Protein AF-A0A6B2S8Z0-F1 (afdb_monomer_lite)

Foldseek 3Di:
DDDDDPPDDPVRVLVVVLVVLVVQLVVLVVVVVVVDLVSLVSNLVSLVVNLVSLVVCCVVDPVVVSVVSNVVSVVSSVVSVVVVVVVVVVVVVVVVVVVVVVVVVPDDDD

Radius of gyration: 21.86 Å; chains: 1; bounding box: 60×33×58 Å

Sequence (110 aa):
MRRPDPTATAGELLARYLHDQAAEFLRSLRTYSEGDEEAARALRRSARRISGTLHTFRGHLDAAWADQLRAELAWLSGTLAREHAYAARLARLLEALGRLSAGTASLPGP

pLDDT: mean 91.06, std 11.24, range [49.31, 98.44]

Structure (mmCIF, N/CA/C/O backbone):
data_AF-A0A6B2S8Z0-F1
#
_entry.id   AF-A0A6B2S8Z0-F1
#
loop_
_atom_site.group_PDB
_atom_site.id
_atom_site.type_symbol
_atom_site.label_atom_id
_atom_site.label_alt_id
_atom_site.label_comp_id
_atom_site.label_asym_id
_atom_site.label_entity_id
_atom_site.label_seq_id
_atom_site.pdbx_PDB_ins_code
_atom_site.Cartn_x
_atom_site.Cartn_y
_atom_site.Cartn_z
_atom_site.occupancy
_atom_site.B_iso_or_equiv
_atom_site.auth_seq_id
_atom_site.auth_comp_id
_atom_site.auth_asym_id
_atom_site.auth_atom_id
_atom_site.pdbx_PDB_model_num
ATOM 1 N N . MET A 1 1 ? 3.989 21.591 -8.316 1.00 49.31 1 MET A N 1
ATOM 2 C CA . MET A 1 1 ? 4.185 20.560 -9.360 1.00 49.31 1 MET A CA 1
ATOM 3 C C . MET A 1 1 ? 5.447 20.939 -10.134 1.00 49.31 1 MET A C 1
ATOM 5 O O . MET A 1 1 ? 5.444 21.980 -10.777 1.00 49.31 1 MET A O 1
ATOM 9 N N . ARG A 1 2 ? 6.567 20.217 -9.964 1.00 69.25 2 ARG A N 1
ATOM 10 C CA . ARG A 1 2 ? 7.845 20.549 -10.628 1.00 69.25 2 ARG A CA 1
ATOM 11 C C . ARG A 1 2 ? 7.709 20.255 -12.122 1.00 69.25 2 ARG A C 1
ATOM 13 O O . ARG A 1 2 ? 7.350 19.137 -12.482 1.00 69.25 2 ARG A O 1
ATOM 20 N N . ARG A 1 3 ? 7.949 21.252 -12.977 1.00 73.12 3 ARG A N 1
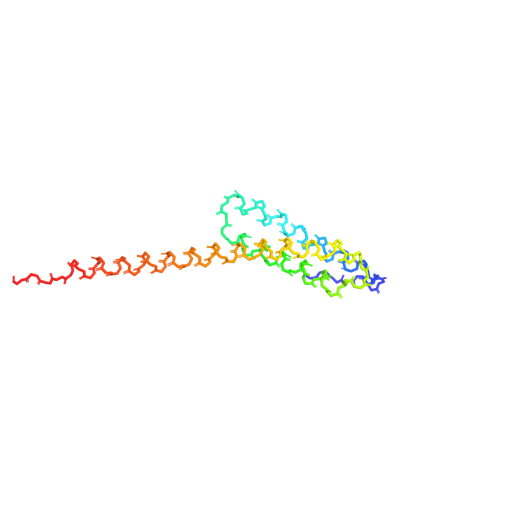ATOM 21 C CA . ARG A 1 3 ? 7.863 21.091 -14.435 1.00 73.12 3 ARG A CA 1
ATOM 22 C C . ARG A 1 3 ? 8.958 20.108 -14.887 1.00 73.12 3 ARG A C 1
ATOM 24 O O . ARG A 1 3 ? 10.094 20.253 -14.426 1.00 73.12 3 ARG A O 1
ATOM 31 N N . PRO A 1 4 ? 8.637 19.080 -15.693 1.00 72.56 4 PRO A N 1
ATOM 32 C CA . PRO A 1 4 ? 9.648 18.159 -16.191 1.00 72.56 4 PRO A CA 1
ATOM 33 C C . PRO A 1 4 ? 10.635 18.913 -17.083 1.00 72.56 4 PRO A C 1
ATOM 35 O O . PRO A 1 4 ? 10.243 19.831 -17.805 1.00 72.56 4 PRO A O 1
ATOM 38 N N . ASP A 1 5 ? 11.908 18.533 -16.992 1.00 80.25 5 ASP A N 1
ATOM 39 C CA . ASP A 1 5 ? 12.931 19.008 -17.914 1.00 80.25 5 ASP A CA 1
ATOM 40 C C . ASP A 1 5 ? 12.536 18.554 -19.331 1.00 80.25 5 ASP A C 1
ATOM 42 O O . ASP A 1 5 ? 12.272 17.360 -19.510 1.00 80.25 5 ASP A O 1
ATOM 46 N N . PRO A 1 6 ? 12.428 19.467 -20.313 1.00 79.00 6 PRO A N 1
ATOM 47 C CA . PRO A 1 6 ? 12.023 19.119 -21.674 1.00 79.00 6 PRO A CA 1
ATOM 48 C C . PRO A 1 6 ? 12.987 18.150 -22.372 1.00 79.00 6 PRO A C 1
ATOM 50 O O . PRO A 1 6 ? 12.611 17.564 -23.383 1.00 79.00 6 PRO A O 1
ATOM 53 N N . THR A 1 7 ? 14.203 17.974 -21.847 1.00 88.81 7 THR A N 1
ATOM 54 C CA . THR A 1 7 ? 15.221 17.069 -22.399 1.00 88.81 7 THR A CA 1
ATOM 55 C C . THR A 1 7 ? 15.262 15.692 -21.733 1.00 88.81 7 THR A C 1
ATOM 57 O O . THR A 1 7 ? 15.952 14.804 -22.229 1.00 88.81 7 THR A O 1
ATOM 60 N N . ALA A 1 8 ? 14.514 15.484 -20.643 1.00 90.19 8 ALA A N 1
ATOM 61 C CA . ALA A 1 8 ? 14.542 14.223 -19.909 1.00 90.19 8 ALA A CA 1
ATOM 62 C C . ALA A 1 8 ? 13.922 13.071 -20.713 1.00 90.19 8 ALA A C 1
ATOM 64 O O . ALA A 1 8 ? 12.824 13.176 -21.266 1.00 90.19 8 ALA A O 1
ATOM 65 N N . THR A 1 9 ? 14.598 11.928 -20.703 1.00 94.38 9 THR A N 1
ATOM 66 C CA . THR A 1 9 ? 14.107 10.684 -21.295 1.00 94.38 9 THR A CA 1
ATOM 67 C C . THR A 1 9 ? 12.919 10.121 -20.508 1.00 94.38 9 THR A C 1
ATOM 69 O O . THR A 1 9 ? 12.750 10.364 -19.309 1.00 94.38 9 THR A O 1
ATOM 72 N N . ALA A 1 10 ? 12.101 9.286 -21.157 1.00 90.31 10 ALA A N 1
ATOM 73 C CA . ALA A 1 10 ? 11.001 8.588 -20.485 1.00 90.31 10 ALA A CA 1
ATOM 74 C C . ALA A 1 10 ? 11.486 7.736 -19.293 1.00 90.31 10 ALA A C 1
ATOM 76 O O . ALA A 1 10 ? 10.818 7.685 -18.259 1.00 90.31 10 ALA A O 1
ATOM 77 N N . GLY A 1 11 ? 12.669 7.121 -19.414 1.00 92.00 11 GLY A N 1
ATOM 78 C CA . GLY A 1 11 ? 13.299 6.344 -18.346 1.00 92.00 11 GLY A CA 1
ATOM 79 C C . GLY A 1 11 ? 13.668 7.196 -17.130 1.00 92.00 11 GLY A C 1
ATOM 80 O O . GLY A 1 11 ? 13.379 6.806 -16.003 1.00 92.00 11 GLY A O 1
ATOM 81 N N . GLU A 1 12 ? 14.220 8.393 -17.335 1.00 94.19 12 GLU A N 1
ATOM 82 C CA . GLU A 1 12 ? 14.550 9.321 -16.242 1.00 94.19 12 GLU A CA 1
ATOM 83 C C . GLU A 1 12 ? 13.296 9.838 -15.530 1.00 94.19 12 GLU A C 1
ATOM 85 O O . GLU A 1 12 ? 13.256 9.928 -14.299 1.00 94.19 12 GLU A O 1
ATOM 90 N N . LEU A 1 13 ? 12.238 10.141 -16.289 1.00 95.00 13 LEU A N 1
ATOM 91 C CA . LEU A 1 13 ? 10.952 10.540 -15.719 1.00 95.00 13 LEU A CA 1
ATOM 92 C C . LEU A 1 13 ? 10.336 9.412 -14.880 1.00 95.00 13 LEU A C 1
ATOM 94 O O . LEU A 1 13 ? 9.851 9.670 -13.774 1.00 95.00 13 LEU A O 1
ATOM 98 N N . LEU A 1 14 ? 10.394 8.174 -15.377 1.00 94.19 14 LEU A N 1
ATOM 99 C CA . LEU A 1 14 ? 9.930 6.978 -14.678 1.00 94.19 14 LEU A CA 1
ATOM 100 C C . LEU A 1 14 ? 10.739 6.711 -13.403 1.00 94.19 14 LEU A C 1
ATOM 102 O O . LEU A 1 14 ? 10.157 6.503 -12.338 1.00 94.19 14 LEU A O 1
ATOM 106 N N . ALA A 1 15 ? 12.068 6.759 -13.490 1.00 94.50 15 ALA A N 1
ATOM 107 C CA . ALA A 1 15 ? 12.959 6.536 -12.357 1.00 94.50 15 ALA A CA 1
ATOM 108 C C . ALA A 1 15 ? 12.741 7.577 -11.252 1.00 94.50 15 ALA A C 1
ATOM 110 O O . ALA A 1 15 ? 12.679 7.223 -10.073 1.00 94.50 15 ALA A O 1
ATOM 111 N N . ARG A 1 16 ? 12.561 8.852 -11.621 1.00 96.00 16 ARG A N 1
ATOM 112 C CA . ARG A 1 16 ? 12.226 9.921 -10.671 1.00 96.00 16 ARG A CA 1
ATOM 113 C C . ARG A 1 16 ? 10.870 9.687 -10.015 1.00 96.00 16 ARG A C 1
ATOM 115 O O . ARG A 1 16 ? 10.754 9.785 -8.800 1.00 96.00 16 ARG A O 1
ATOM 122 N N . TYR A 1 17 ? 9.861 9.332 -10.804 1.00 96.38 17 TYR A N 1
ATOM 123 C CA . TYR A 1 17 ? 8.540 9.024 -10.270 1.00 96.38 17 TYR A CA 1
ATOM 124 C C . TYR A 1 17 ? 8.582 7.865 -9.264 1.00 96.38 17 TYR A C 1
ATOM 126 O O . TYR A 1 17 ? 7.984 7.960 -8.192 1.00 96.38 17 TYR A O 1
ATOM 134 N N . LEU A 1 18 ? 9.287 6.776 -9.591 1.00 96.81 18 LEU A N 1
ATOM 135 C CA . LEU A 1 18 ? 9.430 5.626 -8.699 1.00 96.81 18 LEU A CA 1
ATOM 136 C C . LEU A 1 18 ? 10.190 5.994 -7.422 1.00 96.81 18 LEU A C 1
ATOM 138 O O . LEU A 1 18 ? 9.766 5.575 -6.348 1.00 96.81 18 LEU A O 1
ATOM 142 N N . HIS A 1 19 ? 11.228 6.832 -7.508 1.00 97.62 19 HIS A N 1
ATOM 143 C CA . HIS A 1 19 ? 11.902 7.381 -6.327 1.00 97.62 19 HIS A CA 1
ATOM 144 C C . HIS A 1 19 ? 10.951 8.186 -5.441 1.00 97.62 19 HIS A C 1
ATOM 146 O O . HIS A 1 19 ? 10.906 7.953 -4.235 1.00 97.62 19 HIS A O 1
ATOM 152 N N . ASP A 1 20 ? 10.148 9.081 -6.021 1.00 98.19 20 ASP A N 1
ATOM 153 C CA . ASP A 1 20 ? 9.179 9.873 -5.260 1.00 98.19 20 ASP A CA 1
ATOM 154 C C . ASP A 1 20 ? 8.154 8.967 -4.557 1.00 98.19 20 ASP A C 1
ATOM 156 O O . ASP A 1 20 ? 7.791 9.201 -3.403 1.00 98.19 20 ASP A O 1
ATOM 160 N N . GLN A 1 21 ? 7.702 7.900 -5.229 1.00 98.25 21 GLN A N 1
ATOM 161 C CA . GLN A 1 21 ? 6.798 6.925 -4.617 1.00 98.25 21 GLN A CA 1
ATOM 162 C C . GLN A 1 21 ? 7.457 6.090 -3.527 1.00 98.25 21 GLN A C 1
ATOM 164 O O . GLN A 1 21 ? 6.827 5.855 -2.500 1.00 98.25 21 GLN A O 1
ATOM 169 N N . ALA A 1 22 ? 8.701 5.659 -3.722 1.00 98.25 22 ALA A N 1
ATOM 170 C CA . ALA A 1 22 ? 9.450 4.914 -2.719 1.00 98.25 22 ALA A CA 1
ATOM 171 C C . ALA A 1 22 ? 9.723 5.776 -1.478 1.00 98.25 22 ALA A C 1
ATOM 173 O O . ALA A 1 22 ? 9.543 5.318 -0.352 1.00 98.25 22 ALA A O 1
ATOM 174 N N . ALA A 1 23 ? 10.073 7.051 -1.664 1.00 98.44 23 ALA A N 1
ATOM 175 C CA . ALA A 1 23 ? 10.260 7.990 -0.566 1.00 98.44 23 ALA A CA 1
ATOM 176 C C . ALA A 1 23 ? 8.957 8.225 0.212 1.00 98.44 23 ALA A C 1
ATOM 178 O O . ALA A 1 23 ? 8.978 8.270 1.440 1.00 98.44 23 ALA A O 1
ATOM 179 N N . GLU A 1 24 ? 7.823 8.366 -0.481 1.00 98.25 24 GLU A N 1
ATOM 180 C CA . GLU A 1 24 ? 6.510 8.442 0.170 1.00 98.25 24 GLU A CA 1
ATOM 181 C C . GLU A 1 24 ? 6.187 7.151 0.927 1.00 98.25 24 GLU A C 1
ATOM 183 O O . GLU A 1 24 ? 5.804 7.215 2.088 1.00 98.25 24 GLU A O 1
ATOM 188 N N . PHE A 1 25 ? 6.411 5.987 0.315 1.00 98.12 25 PHE A N 1
ATOM 189 C CA . PHE A 1 25 ? 6.214 4.683 0.946 1.00 98.12 25 PHE A CA 1
ATOM 190 C C . PHE A 1 25 ? 7.004 4.551 2.252 1.00 98.12 25 PHE A C 1
ATOM 192 O O . PHE A 1 25 ? 6.418 4.249 3.286 1.00 98.12 25 PHE A O 1
ATOM 199 N N . LEU A 1 26 ? 8.308 4.837 2.235 1.00 98.00 26 LEU A N 1
ATOM 200 C CA . LEU A 1 26 ? 9.164 4.731 3.420 1.00 98.00 26 LEU A CA 1
ATOM 201 C C . LEU A 1 26 ? 8.786 5.749 4.505 1.00 98.00 26 LEU A C 1
ATOM 203 O O . LEU A 1 26 ? 8.789 5.412 5.688 1.00 98.00 26 LEU A O 1
ATOM 207 N N . ARG A 1 27 ? 8.419 6.981 4.119 1.00 97.69 27 ARG A N 1
ATOM 208 C CA . ARG A 1 27 ? 7.932 7.996 5.066 1.00 97.69 27 ARG A CA 1
ATOM 209 C C . ARG A 1 27 ? 6.628 7.555 5.723 1.00 97.69 27 ARG A C 1
ATOM 211 O O . ARG A 1 27 ? 6.551 7.566 6.946 1.00 97.69 27 ARG A O 1
ATOM 218 N N . SER A 1 28 ? 5.645 7.119 4.934 1.00 97.19 28 SER A N 1
ATOM 219 C CA . SER A 1 28 ? 4.375 6.617 5.463 1.00 97.19 28 SER A CA 1
ATOM 220 C C . SER A 1 28 ? 4.559 5.362 6.314 1.00 97.19 28 SER A C 1
ATOM 222 O O . SER A 1 28 ? 3.864 5.215 7.306 1.00 97.19 28 SER A O 1
ATOM 224 N N . LEU A 1 29 ? 5.492 4.469 5.965 1.00 95.75 29 LEU A N 1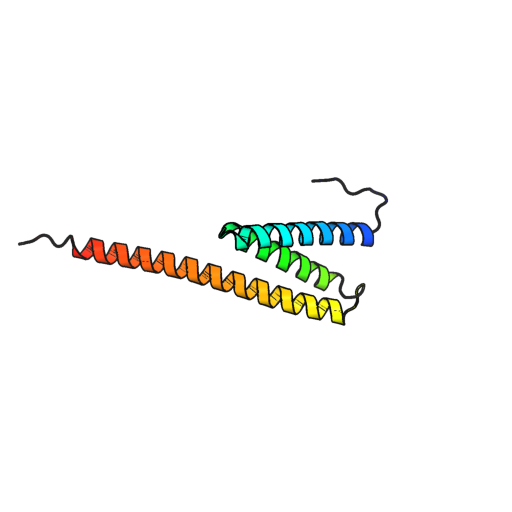
ATOM 225 C CA . LEU A 1 29 ? 5.774 3.265 6.749 1.00 95.75 29 LEU A CA 1
ATOM 226 C C . LEU A 1 29 ? 6.309 3.612 8.141 1.00 95.75 29 LEU A C 1
ATOM 228 O O . LEU A 1 29 ? 5.846 3.050 9.130 1.00 95.75 29 LEU A O 1
ATOM 232 N N . ARG A 1 30 ? 7.244 4.563 8.223 1.00 96.31 30 ARG A N 1
ATOM 233 C CA . ARG A 1 30 ? 7.761 5.051 9.505 1.00 96.31 30 ARG A CA 1
ATOM 234 C C . ARG A 1 30 ? 6.652 5.683 10.345 1.00 96.31 30 ARG A C 1
ATOM 236 O O . ARG A 1 30 ? 6.479 5.298 11.492 1.00 96.31 30 ARG A O 1
ATOM 243 N N . THR A 1 31 ? 5.862 6.583 9.770 1.00 95.88 31 THR A N 1
ATOM 244 C CA . THR A 1 31 ? 4.772 7.249 10.503 1.00 95.88 31 THR A CA 1
ATOM 245 C C . THR A 1 31 ? 3.660 6.269 10.898 1.00 95.88 31 THR A C 1
ATOM 247 O O . THR A 1 31 ? 3.120 6.353 11.994 1.00 95.88 31 THR A O 1
ATOM 250 N N . TYR A 1 32 ? 3.381 5.257 10.072 1.00 93.50 32 TYR A N 1
ATOM 251 C CA . TYR A 1 32 ? 2.471 4.168 10.437 1.00 93.50 32 TYR A CA 1
ATOM 252 C C . TYR A 1 32 ? 2.989 3.371 11.641 1.00 93.50 32 TYR A C 1
ATOM 254 O O . TYR A 1 32 ? 2.218 3.048 12.539 1.00 93.50 32 TYR A O 1
ATOM 262 N N . SER A 1 33 ? 4.301 3.107 11.710 1.00 89.88 33 SER A N 1
ATOM 263 C CA . SER A 1 33 ? 4.909 2.434 12.868 1.00 89.88 33 SER A CA 1
ATOM 264 C C . SER A 1 33 ? 4.852 3.2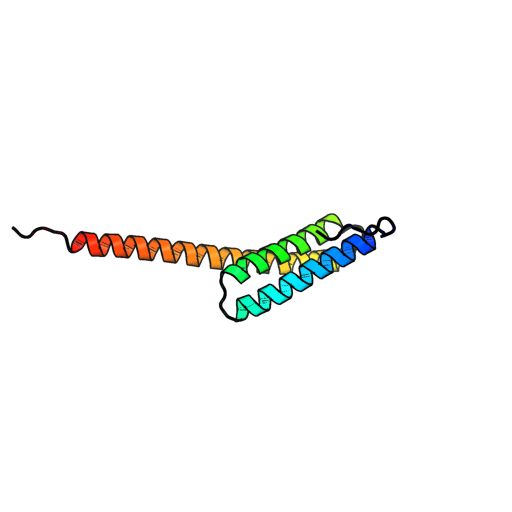56 14.164 1.00 89.88 33 SER A C 1
ATOM 266 O O . SER A 1 33 ? 4.967 2.691 15.247 1.00 89.88 33 SER A O 1
ATOM 268 N N . GLU A 1 34 ? 4.620 4.567 14.060 1.00 93.00 34 GLU A N 1
ATOM 269 C CA . GLU A 1 34 ? 4.401 5.479 15.191 1.00 93.00 34 GLU A CA 1
ATOM 270 C C . GLU A 1 34 ? 2.919 5.525 15.630 1.00 93.00 34 GLU A C 1
ATOM 272 O O . GLU A 1 34 ? 2.595 6.188 16.613 1.00 93.00 34 GLU A O 1
ATOM 277 N N . GLY A 1 35 ? 2.024 4.791 14.948 1.00 85.88 35 GLY A N 1
ATOM 278 C CA . GLY A 1 35 ? 0.610 4.639 15.315 1.00 85.88 35 GLY A CA 1
ATOM 279 C C . GLY A 1 35 ? -0.372 5.542 14.561 1.00 85.88 35 GLY A C 1
ATOM 280 O O . GLY A 1 35 ? -1.532 5.631 14.954 1.00 85.88 35 GLY A O 1
ATOM 281 N N . ASP A 1 36 ? 0.061 6.213 13.492 1.00 87.62 36 ASP A N 1
ATOM 282 C CA . ASP A 1 36 ? -0.798 7.094 12.692 1.00 87.62 36 ASP A CA 1
ATOM 283 C C . ASP A 1 36 ? -1.628 6.305 11.653 1.00 87.62 36 ASP A C 1
ATOM 285 O O . ASP A 1 36 ? -1.096 5.738 10.691 1.00 87.62 36 ASP A O 1
ATOM 289 N N . GLU A 1 37 ? -2.955 6.286 11.810 1.00 82.19 37 GLU A N 1
ATOM 290 C CA . GLU A 1 37 ? -3.873 5.601 10.889 1.00 82.19 37 GLU A CA 1
ATOM 291 C C . GLU A 1 37 ? -3.961 6.271 9.504 1.00 82.19 37 GLU A C 1
ATOM 293 O O . GLU A 1 37 ? -4.148 5.595 8.480 1.00 82.19 37 GLU A O 1
ATOM 298 N N . GLU A 1 38 ? -3.778 7.588 9.415 1.00 86.31 38 GLU A N 1
ATOM 299 C CA . GLU A 1 38 ? -3.763 8.321 8.148 1.00 86.31 38 GLU A CA 1
ATOM 300 C C . GLU A 1 38 ? -2.540 7.918 7.311 1.00 86.31 38 GLU A C 1
ATOM 302 O O . GLU A 1 38 ? -2.623 7.827 6.072 1.00 86.31 38 GLU A O 1
ATOM 307 N N . ALA A 1 39 ? -1.435 7.564 7.977 1.00 93.50 39 ALA A N 1
ATOM 308 C CA . ALA A 1 39 ? -0.241 7.028 7.338 1.00 93.50 39 ALA A CA 1
ATOM 309 C C . ALA A 1 39 ? -0.497 5.668 6.665 1.00 93.50 39 ALA A C 1
ATOM 311 O O . ALA A 1 39 ? 0.047 5.421 5.586 1.00 93.50 39 ALA A O 1
ATOM 312 N N . ALA A 1 40 ? -1.406 4.830 7.184 1.00 91.88 40 ALA A N 1
ATOM 313 C CA . ALA A 1 40 ? -1.790 3.570 6.534 1.00 91.88 40 ALA A CA 1
ATOM 314 C C . ALA A 1 40 ? -2.408 3.804 5.142 1.00 91.88 40 ALA A C 1
ATOM 316 O O . ALA A 1 40 ? -2.140 3.069 4.181 1.00 91.88 40 ALA A O 1
ATOM 317 N N . ARG A 1 41 ? -3.207 4.870 4.985 1.00 92.25 41 ARG A N 1
ATOM 318 C CA . ARG A 1 41 ? -3.796 5.240 3.685 1.00 92.25 41 ARG A CA 1
ATOM 319 C C . ARG A 1 41 ? -2.740 5.764 2.716 1.00 92.25 41 ARG A C 1
ATOM 321 O O . ARG A 1 41 ? -2.819 5.480 1.517 1.00 92.25 41 ARG A O 1
ATOM 328 N N . ALA A 1 42 ? -1.786 6.556 3.202 1.00 95.50 42 ALA A N 1
ATOM 329 C CA . ALA A 1 42 ? -0.674 7.059 2.397 1.00 95.50 42 ALA A CA 1
ATOM 330 C C . ALA A 1 42 ? 0.244 5.912 1.936 1.00 95.50 42 ALA A C 1
ATOM 332 O O . ALA A 1 42 ? 0.490 5.783 0.734 1.00 95.50 42 ALA A O 1
ATOM 333 N N . LEU A 1 43 ? 0.597 5.001 2.848 1.00 96.69 43 LEU A N 1
ATOM 334 C CA . LEU A 1 43 ? 1.371 3.788 2.582 1.00 96.69 43 LEU A CA 1
ATOM 335 C C . LEU A 1 43 ? 0.692 2.895 1.537 1.00 96.69 43 LEU A C 1
ATOM 337 O O . LEU A 1 43 ? 1.300 2.484 0.549 1.00 96.69 43 LEU A O 1
ATOM 341 N N . ARG A 1 44 ? -0.614 2.646 1.691 1.00 95.75 44 ARG A N 1
ATOM 342 C CA . ARG A 1 44 ? -1.389 1.873 0.711 1.00 95.75 44 ARG A CA 1
ATOM 343 C C . ARG A 1 44 ? -1.442 2.561 -0.656 1.00 95.75 44 ARG A C 1
ATOM 345 O O . ARG A 1 44 ? -1.402 1.884 -1.685 1.00 95.75 44 ARG A O 1
ATOM 352 N N . ARG A 1 45 ? -1.565 3.892 -0.704 1.00 96.50 45 ARG A N 1
ATOM 353 C CA . ARG A 1 45 ? -1.573 4.638 -1.974 1.00 96.50 45 ARG A CA 1
ATOM 354 C C . ARG A 1 45 ? -0.233 4.529 -2.693 1.00 96.50 45 ARG A C 1
ATOM 356 O O . ARG A 1 45 ? -0.241 4.198 -3.877 1.00 96.50 45 ARG A O 1
ATOM 363 N N . SER A 1 46 ? 0.886 4.773 -2.013 1.00 98.06 46 SER A N 1
ATOM 364 C CA . SER A 1 46 ? 2.220 4.677 -2.621 1.00 98.06 46 SER A CA 1
ATOM 365 C C . SER A 1 46 ? 2.519 3.250 -3.093 1.00 98.06 46 SER A C 1
ATOM 367 O O . SER A 1 46 ? 2.923 3.077 -4.242 1.00 98.06 46 SER A O 1
ATOM 369 N N . ALA A 1 47 ? 2.177 2.223 -2.306 1.00 97.75 47 ALA A N 1
ATOM 370 C CA . ALA A 1 47 ? 2.303 0.816 -2.704 1.00 97.75 47 ALA A CA 1
ATOM 371 C C . ALA A 1 47 ? 1.536 0.490 -4.001 1.00 97.75 47 ALA A C 1
ATOM 373 O O . ALA A 1 47 ? 2.085 -0.108 -4.931 1.00 97.75 47 ALA A O 1
ATOM 374 N N . ARG A 1 48 ? 0.274 0.934 -4.111 1.00 97.62 48 ARG A N 1
ATOM 375 C CA . ARG A 1 48 ? -0.534 0.740 -5.330 1.00 97.62 48 ARG A CA 1
ATOM 376 C C . ARG A 1 48 ? 0.029 1.496 -6.530 1.00 97.62 48 ARG A C 1
ATOM 378 O O . ARG A 1 48 ? -0.047 0.977 -7.641 1.00 97.62 48 ARG A O 1
ATOM 385 N N . ARG A 1 49 ? 0.581 2.697 -6.330 1.00 97.94 49 ARG A N 1
ATOM 386 C CA . ARG A 1 49 ? 1.190 3.490 -7.411 1.00 97.94 49 ARG A CA 1
ATOM 387 C C . ARG A 1 49 ? 2.470 2.839 -7.923 1.00 97.94 49 ARG A C 1
ATOM 389 O O . ARG A 1 49 ? 2.591 2.680 -9.130 1.00 97.94 49 ARG A O 1
ATOM 396 N N . ILE A 1 50 ? 3.346 2.361 -7.036 1.00 98.06 50 ILE A N 1
ATOM 397 C CA . ILE A 1 50 ? 4.533 1.579 -7.421 1.00 98.06 50 ILE A CA 1
ATOM 398 C C . ILE A 1 50 ? 4.104 0.333 -8.200 1.00 98.06 50 ILE A C 1
ATOM 400 O O . ILE A 1 50 ? 4.541 0.139 -9.331 1.00 98.06 50 ILE A O 1
ATOM 404 N N . SER A 1 51 ? 3.191 -0.472 -7.647 1.00 97.31 51 SER A N 1
ATOM 405 C CA . SER A 1 51 ? 2.723 -1.703 -8.296 1.00 97.31 51 SER A CA 1
ATOM 406 C C . SER A 1 51 ? 2.097 -1.440 -9.674 1.00 97.31 51 SER A C 1
ATOM 408 O O . SER A 1 51 ? 2.388 -2.164 -10.628 1.00 97.31 51 SER A O 1
ATOM 410 N N . GLY A 1 52 ? 1.284 -0.386 -9.808 1.00 97.31 52 GLY A N 1
ATOM 411 C CA . GLY A 1 52 ? 0.694 0.030 -11.082 1.00 97.31 52 GLY A CA 1
ATOM 412 C C . GLY A 1 52 ? 1.740 0.474 -12.103 1.00 97.31 52 GLY A C 1
ATOM 413 O O . GLY A 1 52 ? 1.684 0.061 -13.254 1.00 97.31 52 GLY A O 1
ATOM 414 N N . THR A 1 53 ? 2.745 1.239 -11.683 1.00 97.38 53 THR A N 1
ATOM 415 C CA . THR A 1 53 ? 3.851 1.642 -12.557 1.00 97.38 53 THR A CA 1
ATOM 416 C C . THR A 1 53 ? 4.672 0.442 -13.028 1.00 97.38 53 THR A C 1
ATOM 418 O O . THR A 1 53 ? 4.944 0.324 -14.220 1.00 97.38 53 THR A O 1
ATOM 421 N N . LEU A 1 54 ? 4.992 -0.495 -12.131 1.00 96.81 54 LEU A N 1
ATOM 422 C CA . LEU A 1 54 ? 5.667 -1.746 -12.494 1.00 96.81 54 LEU A CA 1
ATOM 423 C C . LEU A 1 54 ? 4.830 -2.593 -13.462 1.00 96.81 54 LEU A C 1
ATOM 425 O O . LEU A 1 54 ? 5.393 -3.245 -14.333 1.00 96.81 54 LEU A O 1
ATOM 429 N N . HIS A 1 55 ? 3.496 -2.567 -13.345 1.00 96.25 55 HIS A N 1
ATOM 430 C CA . HIS A 1 55 ? 2.608 -3.229 -14.305 1.00 96.25 55 HIS A CA 1
ATOM 431 C C . HIS A 1 55 ? 2.779 -2.660 -15.710 1.00 96.25 55 HIS A C 1
ATOM 433 O O . HIS A 1 55 ? 2.998 -3.401 -16.664 1.00 96.25 55 HIS A O 1
ATOM 439 N N . THR A 1 56 ? 2.663 -1.336 -15.815 1.00 96.81 56 THR A N 1
ATOM 440 C CA . THR A 1 56 ? 2.625 -0.619 -17.087 1.00 96.81 56 THR A CA 1
ATOM 441 C C . THR A 1 56 ? 3.948 -0.744 -17.828 1.00 96.81 56 THR A C 1
ATOM 443 O O . THR A 1 56 ? 3.960 -0.972 -19.033 1.00 96.81 56 THR A O 1
ATOM 446 N N . PHE A 1 57 ? 5.066 -0.638 -17.108 1.00 95.25 57 PHE A N 1
ATOM 447 C CA . PHE A 1 57 ? 6.406 -0.681 -17.694 1.00 95.25 57 PHE A CA 1
ATOM 448 C C . PHE A 1 57 ? 7.055 -2.069 -17.632 1.00 95.25 57 PHE A C 1
ATOM 450 O O . PHE A 1 57 ? 8.246 -2.194 -17.901 1.00 95.25 57 PHE A O 1
ATOM 457 N N . ARG A 1 58 ? 6.288 -3.128 -17.327 1.00 93.75 58 ARG A N 1
ATOM 458 C CA . ARG A 1 58 ? 6.798 -4.503 -17.178 1.00 93.75 58 ARG A CA 1
ATOM 459 C C . ARG A 1 58 ? 7.643 -4.961 -18.364 1.00 93.75 58 ARG A C 1
ATOM 461 O O . ARG A 1 58 ? 8.659 -5.609 -18.166 1.00 93.75 58 ARG A O 1
ATOM 468 N N . GLY A 1 59 ? 7.247 -4.617 -19.590 1.00 93.88 59 GLY A N 1
ATOM 469 C CA . GLY A 1 59 ? 7.975 -5.013 -20.801 1.00 93.88 59 GLY A CA 1
ATOM 470 C C . GLY A 1 59 ? 9.341 -4.341 -20.979 1.00 93.88 59 GLY A C 1
ATOM 471 O O . GLY A 1 59 ? 10.009 -4.614 -21.965 1.00 93.88 59 GLY A O 1
ATOM 472 N N . HIS A 1 60 ? 9.719 -3.406 -20.106 1.00 92.25 60 HIS A N 1
ATOM 473 C CA . HIS A 1 60 ? 10.989 -2.667 -20.151 1.00 92.25 60 HIS A CA 1
ATOM 474 C C . HIS A 1 60 ? 11.825 -2.907 -18.880 1.00 92.25 60 HIS A C 1
ATOM 476 O O . HIS A 1 60 ? 12.855 -2.267 -18.682 1.00 92.25 60 HIS A O 1
ATOM 482 N N . LEU A 1 61 ? 11.361 -3.797 -18.001 1.00 91.50 61 LEU A N 1
ATOM 483 C CA . LEU A 1 61 ? 11.965 -4.144 -16.719 1.00 91.50 61 LEU A CA 1
ATOM 484 C C . LEU A 1 61 ? 12.244 -5.649 -16.686 1.00 91.50 61 LEU A C 1
ATOM 486 O O . LEU A 1 61 ? 11.726 -6.404 -17.511 1.00 91.50 61 LEU A O 1
ATOM 490 N N . ASP A 1 62 ? 13.014 -6.100 -15.697 1.00 95.69 62 ASP A N 1
ATOM 491 C CA . ASP A 1 62 ? 13.048 -7.523 -15.370 1.00 95.69 62 ASP A CA 1
ATOM 492 C C . ASP A 1 62 ? 11.642 -7.966 -14.932 1.00 95.69 62 ASP A C 1
ATOM 494 O O . ASP A 1 62 ? 11.098 -7.505 -13.924 1.00 95.69 62 ASP A O 1
ATOM 498 N N . ALA A 1 63 ? 11.034 -8.832 -15.740 1.00 94.56 63 ALA A N 1
ATOM 499 C CA . ALA A 1 63 ? 9.656 -9.257 -15.571 1.00 94.56 63 ALA A CA 1
ATOM 500 C C . ALA A 1 63 ? 9.442 -10.091 -14.298 1.00 94.56 63 ALA A C 1
ATOM 502 O O . ALA A 1 63 ? 8.414 -9.934 -13.640 1.00 94.56 63 ALA A O 1
ATOM 503 N N . ALA A 1 64 ? 10.400 -10.954 -13.947 1.00 96.56 64 ALA A N 1
ATOM 504 C CA . ALA A 1 64 ? 10.301 -11.820 -12.778 1.00 96.56 64 ALA A CA 1
ATOM 505 C C . ALA A 1 64 ? 10.401 -10.996 -11.489 1.00 96.56 64 ALA A C 1
ATOM 507 O O . ALA A 1 64 ? 9.566 -11.132 -10.593 1.00 96.56 64 ALA A O 1
ATOM 508 N N . TRP A 1 65 ? 11.360 -10.072 -11.440 1.00 97.06 65 TRP A N 1
ATOM 509 C CA . TRP A 1 65 ? 11.503 -9.117 -10.348 1.00 97.06 65 TRP A CA 1
ATOM 510 C C . TRP A 1 65 ? 10.265 -8.225 -10.202 1.00 97.06 65 TRP A C 1
ATOM 512 O O . TRP A 1 65 ? 9.745 -8.061 -9.094 1.00 97.06 65 TRP A O 1
ATOM 522 N N . ALA A 1 66 ? 9.767 -7.664 -11.310 1.00 96.88 66 ALA A N 1
ATOM 523 C CA . ALA A 1 66 ? 8.615 -6.770 -11.280 1.00 96.88 66 ALA A CA 1
ATOM 524 C C . ALA A 1 66 ? 7.372 -7.496 -10.753 1.00 96.88 66 ALA A C 1
ATOM 526 O O . ALA A 1 66 ? 6.652 -6.948 -9.918 1.00 96.88 66 ALA A O 1
ATOM 527 N N . ASP A 1 67 ? 7.130 -8.729 -11.200 1.00 97.25 67 ASP A N 1
ATOM 528 C CA . ASP A 1 67 ? 5.990 -9.527 -10.751 1.00 97.25 67 ASP A CA 1
ATOM 529 C C . ASP A 1 67 ? 6.100 -9.923 -9.279 1.00 97.25 67 ASP A C 1
ATOM 531 O O . ASP A 1 67 ? 5.117 -9.784 -8.545 1.00 97.25 67 ASP A O 1
ATOM 535 N N . GLN A 1 68 ? 7.285 -10.339 -8.824 1.00 97.94 68 GLN A N 1
ATOM 536 C CA . GLN A 1 68 ? 7.520 -10.655 -7.416 1.00 97.94 68 GLN A CA 1
ATOM 537 C C . GLN A 1 68 ? 7.240 -9.435 -6.530 1.00 97.94 68 GLN A C 1
ATOM 539 O O . GLN A 1 68 ? 6.432 -9.508 -5.605 1.00 97.94 68 GLN A O 1
ATOM 544 N N . LEU A 1 69 ? 7.836 -8.280 -6.843 1.00 97.62 69 LEU A N 1
ATOM 545 C CA . LEU A 1 69 ? 7.623 -7.059 -6.065 1.00 97.62 69 LEU A CA 1
ATOM 546 C C . LEU A 1 69 ? 6.152 -6.615 -6.092 1.00 97.62 69 LEU A C 1
ATOM 548 O O . LEU A 1 69 ? 5.606 -6.162 -5.085 1.00 97.62 69 LEU A O 1
ATOM 552 N N . ARG A 1 70 ? 5.473 -6.763 -7.235 1.00 97.62 70 ARG A N 1
ATOM 553 C CA . ARG A 1 70 ? 4.040 -6.464 -7.356 1.00 97.62 70 ARG A CA 1
ATOM 554 C C . ARG A 1 70 ? 3.187 -7.360 -6.463 1.00 97.62 70 ARG A C 1
ATOM 556 O O . ARG A 1 70 ? 2.218 -6.846 -5.901 1.00 97.62 70 ARG A O 1
ATOM 563 N N . ALA A 1 71 ? 3.521 -8.643 -6.334 1.00 97.94 71 ALA A N 1
ATOM 564 C CA . ALA A 1 71 ? 2.813 -9.576 -5.462 1.00 97.94 71 ALA A CA 1
ATOM 565 C C . ALA A 1 71 ? 2.930 -9.160 -3.988 1.00 97.94 71 ALA A C 1
ATOM 567 O O . ALA A 1 71 ? 1.908 -9.037 -3.310 1.00 97.94 71 ALA A O 1
ATOM 568 N N . GLU A 1 72 ? 4.137 -8.821 -3.531 1.00 98.38 72 GLU A N 1
ATOM 569 C CA . GLU A 1 72 ? 4.381 -8.338 -2.164 1.00 98.38 72 GLU A CA 1
ATOM 570 C C . GLU A 1 72 ? 3.615 -7.038 -1.868 1.00 98.38 72 GLU A C 1
ATOM 572 O O . GLU A 1 72 ? 2.911 -6.911 -0.863 1.00 98.38 72 GLU A O 1
ATOM 577 N N . LEU A 1 73 ? 3.664 -6.069 -2.789 1.00 97.81 73 LEU A N 1
ATOM 578 C CA . LEU A 1 73 ? 2.938 -4.804 -2.639 1.00 97.81 73 LEU A CA 1
ATOM 579 C C . LEU A 1 73 ? 1.415 -4.989 -2.671 1.00 97.81 73 LEU A C 1
ATOM 581 O O . LEU A 1 73 ? 0.686 -4.250 -1.997 1.00 97.81 73 LEU A O 1
ATOM 585 N N . ALA A 1 74 ? 0.918 -5.948 -3.457 1.00 96.19 74 ALA A N 1
ATOM 586 C CA . ALA A 1 74 ? -0.498 -6.294 -3.503 1.00 96.19 74 ALA A CA 1
ATOM 587 C C . ALA A 1 74 ? -0.951 -6.937 -2.188 1.00 96.19 74 ALA A C 1
ATOM 589 O O . ALA A 1 74 ? -1.990 -6.539 -1.650 1.00 96.19 74 ALA A O 1
ATOM 590 N N . TRP A 1 75 ? -0.155 -7.861 -1.645 1.00 97.00 75 TRP A N 1
ATOM 591 C CA . TRP 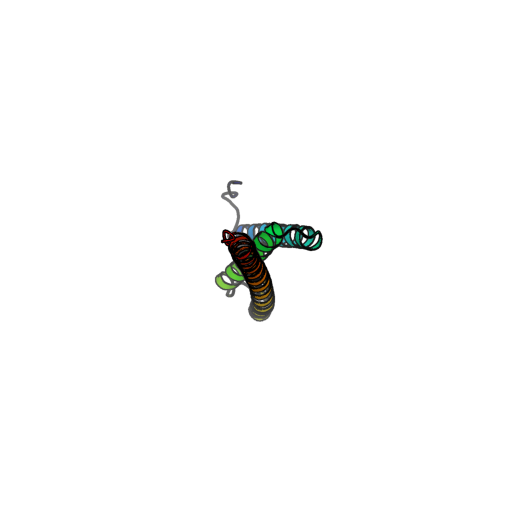A 1 75 ? -0.386 -8.458 -0.334 1.00 97.00 75 TRP A CA 1
ATOM 592 C C . TRP A 1 75 ? -0.438 -7.385 0.762 1.00 97.00 75 TRP A C 1
ATOM 594 O O . TRP A 1 75 ? -1.459 -7.269 1.446 1.00 97.00 75 TRP A O 1
ATOM 604 N N . LEU A 1 76 ? 0.584 -6.525 0.855 1.00 95.81 76 LEU A N 1
ATOM 605 C CA . LEU A 1 76 ? 0.654 -5.447 1.848 1.00 95.81 76 LEU A CA 1
ATOM 606 C C . LEU A 1 76 ? -0.547 -4.498 1.737 1.00 95.81 76 LEU A C 1
ATOM 608 O O . LEU A 1 76 ? -1.225 -4.205 2.722 1.00 95.81 76 LEU A O 1
ATOM 612 N N . SER A 1 77 ? -0.857 -4.049 0.517 1.00 94.44 77 SER A N 1
ATOM 613 C CA . SER A 1 77 ? -1.996 -3.159 0.264 1.00 94.44 77 SER A CA 1
ATOM 614 C C . SER A 1 77 ? -3.330 -3.795 0.654 1.00 94.44 77 SER A C 1
ATOM 616 O O . SER A 1 77 ? -4.245 -3.087 1.080 1.00 94.44 77 SER A O 1
ATOM 618 N N . GLY A 1 78 ? -3.463 -5.112 0.472 1.00 95.50 78 GLY A N 1
ATOM 619 C CA . GLY A 1 78 ? -4.628 -5.886 0.887 1.00 95.50 78 GLY A CA 1
ATOM 620 C C . GLY A 1 78 ? -4.740 -6.000 2.407 1.00 95.50 78 GLY A C 1
ATOM 621 O O . GLY A 1 78 ? -5.840 -5.867 2.940 1.00 95.50 78 GLY A O 1
ATOM 622 N N . THR A 1 79 ? -3.623 -6.186 3.107 1.00 95.06 79 THR A N 1
ATOM 623 C CA . THR A 1 79 ? -3.576 -6.215 4.577 1.00 95.06 79 THR A CA 1
ATOM 624 C C . THR A 1 79 ? -4.004 -4.877 5.176 1.00 95.06 79 THR A C 1
ATOM 626 O O . THR A 1 79 ? -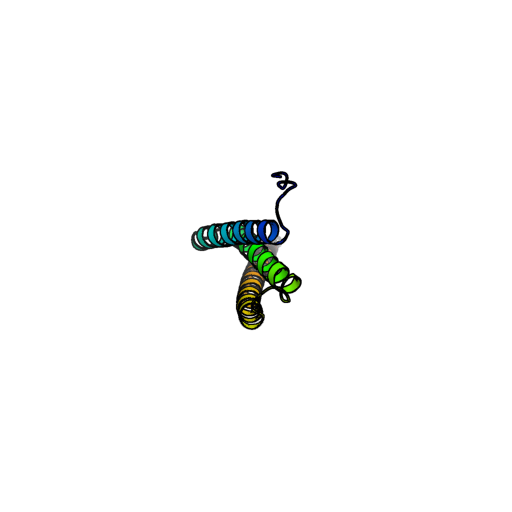4.996 -4.845 5.903 1.00 95.06 79 THR A O 1
ATOM 629 N N . LEU A 1 80 ? -3.396 -3.767 4.746 1.00 92.88 80 LEU A N 1
ATOM 630 C CA . LEU A 1 80 ? -3.760 -2.413 5.199 1.00 92.88 80 LEU A CA 1
ATOM 631 C C . LEU A 1 80 ? -5.233 -2.071 4.909 1.00 92.88 80 LEU A C 1
ATOM 633 O O . LEU A 1 80 ? -5.898 -1.360 5.661 1.00 92.88 80 LEU A O 1
ATOM 637 N N . ALA A 1 81 ? -5.777 -2.576 3.796 1.00 91.88 81 ALA A N 1
ATOM 638 C CA . ALA A 1 81 ? -7.188 -2.398 3.468 1.00 91.88 81 ALA A CA 1
ATOM 639 C C . ALA A 1 81 ? -8.121 -3.069 4.481 1.00 91.88 81 ALA A C 1
ATOM 641 O O . ALA A 1 81 ? -9.149 -2.490 4.835 1.00 91.88 81 ALA A O 1
ATOM 642 N N . ARG A 1 82 ? -7.776 -4.289 4.905 1.00 93.62 82 ARG A N 1
ATOM 643 C CA . ARG A 1 82 ? -8.566 -5.059 5.869 1.00 93.62 82 ARG A CA 1
ATOM 644 C C . ARG A 1 82 ? -8.492 -4.447 7.257 1.00 93.62 82 ARG A C 1
ATOM 646 O O . ARG A 1 82 ? -9.538 -4.288 7.871 1.00 93.62 82 ARG A O 1
ATOM 653 N N . GLU A 1 83 ? -7.305 -4.044 7.704 1.00 91.31 83 GLU A N 1
ATOM 654 C CA . GLU A 1 83 ? -7.123 -3.349 8.986 1.00 91.31 83 GLU A CA 1
ATOM 655 C C . GLU A 1 83 ? -8.026 -2.116 9.073 1.00 91.31 83 GLU A C 1
ATOM 657 O O . GLU A 1 83 ? -8.833 -1.998 9.996 1.00 91.31 83 GLU A O 1
ATOM 662 N N . HIS A 1 84 ? -8.008 -1.270 8.038 1.00 89.44 84 HIS A N 1
ATOM 663 C CA . HIS A 1 84 ? -8.884 -0.103 7.982 1.00 89.44 84 HIS A CA 1
ATOM 664 C C . HIS A 1 84 ? -10.379 -0.474 7.996 1.00 89.44 84 HIS A C 1
ATOM 666 O O . HIS A 1 84 ? -11.183 0.165 8.677 1.00 89.44 84 HIS A O 1
ATOM 672 N N . ALA A 1 85 ? -10.775 -1.515 7.256 1.00 91.94 85 ALA A N 1
ATOM 673 C CA . ALA A 1 85 ? -12.161 -1.975 7.232 1.00 91.94 85 ALA A CA 1
ATOM 674 C C . ALA A 1 85 ? -12.620 -2.510 8.600 1.00 91.94 85 ALA A C 1
ATOM 676 O O . ALA A 1 85 ? -13.767 -2.279 8.990 1.00 91.94 85 ALA A O 1
ATOM 677 N N . TYR A 1 86 ? -11.737 -3.192 9.334 1.00 93.50 86 TYR A N 1
ATOM 678 C CA . TYR A 1 86 ? -12.012 -3.686 10.680 1.00 93.50 86 TYR A CA 1
ATOM 679 C C . TYR A 1 86 ? -12.126 -2.551 11.693 1.00 93.50 86 TYR A C 1
ATOM 681 O O . TYR A 1 86 ? -13.111 -2.530 12.429 1.00 93.50 86 TYR A O 1
ATOM 689 N N . ALA A 1 87 ? -11.225 -1.566 11.670 1.00 90.56 87 ALA A N 1
ATOM 690 C CA . ALA A 1 87 ? -11.326 -0.374 12.514 1.00 90.56 87 ALA A CA 1
ATOM 691 C C . ALA A 1 87 ? -12.648 0.379 12.269 1.00 90.56 87 ALA A C 1
ATOM 693 O O . ALA A 1 87 ? -13.420 0.633 13.195 1.00 90.56 87 ALA A O 1
ATOM 694 N N . ALA A 1 88 ? -12.998 0.619 11.000 1.00 92.50 88 ALA A N 1
ATOM 695 C CA . ALA A 1 88 ? -14.259 1.263 10.629 1.00 92.50 88 ALA A CA 1
ATOM 696 C C . ALA A 1 88 ? -15.498 0.429 11.008 1.00 92.50 88 ALA A C 1
ATOM 698 O O . ALA A 1 88 ? -16.578 0.967 11.275 1.00 92.50 88 ALA A O 1
ATOM 699 N N . ARG A 1 89 ? -15.396 -0.905 10.997 1.00 96.12 89 ARG A N 1
ATOM 700 C CA . ARG A 1 89 ? -16.478 -1.784 11.452 1.00 96.12 89 ARG A CA 1
ATOM 701 C C . ARG A 1 89 ? -16.622 -1.736 12.971 1.00 96.12 89 ARG A C 1
ATOM 703 O O . ARG A 1 89 ? -17.753 -1.616 13.432 1.00 96.12 89 ARG A O 1
ATOM 710 N N . LEU A 1 90 ? -15.518 -1.791 13.711 1.00 95.69 90 LEU A N 1
ATOM 711 C CA . LEU A 1 90 ? -15.490 -1.700 15.168 1.00 95.69 90 LEU A CA 1
ATOM 712 C C . LEU A 1 90 ? -16.094 -0.378 15.650 1.00 95.69 90 LEU A C 1
ATOM 714 O O . LEU A 1 90 ? -17.005 -0.407 16.472 1.00 95.69 90 LEU A O 1
ATOM 718 N N . ALA A 1 91 ? -15.679 0.754 15.074 1.00 95.62 91 ALA A N 1
ATOM 719 C CA . ALA A 1 91 ? -16.213 2.072 15.418 1.00 95.62 91 ALA A CA 1
ATOM 720 C C . ALA A 1 91 ? -17.746 2.130 15.282 1.00 95.62 91 ALA A C 1
ATOM 722 O O . ALA A 1 91 ? -18.445 2.518 16.215 1.00 95.62 91 ALA A O 1
ATOM 723 N N . ARG A 1 92 ? -18.287 1.636 14.158 1.00 96.62 92 ARG A N 1
ATOM 724 C CA . ARG A 1 92 ? -19.743 1.574 13.933 1.00 96.62 92 ARG A CA 1
ATOM 725 C C . ARG A 1 92 ? -20.469 0.654 14.917 1.00 96.62 92 ARG A C 1
ATOM 727 O O . ARG A 1 92 ? -21.613 0.928 15.268 1.00 96.62 92 ARG A O 1
ATOM 734 N N . LEU A 1 93 ? -19.846 -0.453 15.327 1.00 98.19 93 LEU A N 1
ATOM 735 C CA . LEU A 1 93 ? -20.430 -1.376 16.305 1.00 98.19 93 LEU A CA 1
ATOM 736 C C . LEU A 1 93 ? -20.457 -0.764 17.708 1.00 98.19 93 LEU A C 1
ATOM 738 O O . LEU A 1 93 ? -21.478 -0.869 18.381 1.00 98.19 93 LEU A O 1
ATOM 742 N N . LEU A 1 94 ? -19.383 -0.086 18.118 1.00 97.94 94 LEU A N 1
ATOM 743 C CA . LEU A 1 94 ? -19.324 0.628 19.395 1.00 97.94 94 LEU A CA 1
ATOM 744 C C . LEU A 1 94 ? -20.341 1.773 19.448 1.00 97.94 94 LEU A C 1
ATOM 746 O O . LEU A 1 94 ? -21.041 1.923 20.445 1.00 97.94 94 LEU A O 1
ATOM 750 N N . GLU A 1 95 ? -20.493 2.528 18.359 1.00 97.56 95 GLU A N 1
ATOM 751 C CA . GLU A 1 95 ? -21.509 3.580 18.255 1.00 97.56 95 GLU A CA 1
ATOM 752 C C . GLU A 1 95 ? -22.935 3.012 18.360 1.00 97.56 95 GLU A C 1
ATOM 754 O O . GLU A 1 95 ? -23.781 3.547 19.078 1.00 97.56 95 GLU A O 1
ATOM 759 N N . ALA A 1 96 ? -23.221 1.904 17.668 1.00 96.81 96 ALA A N 1
ATOM 760 C CA . ALA A 1 96 ? -24.518 1.236 17.759 1.00 96.81 96 ALA A CA 1
ATOM 761 C C . ALA A 1 96 ? -24.791 0.703 19.174 1.00 96.81 96 ALA A C 1
ATOM 763 O O . ALA A 1 96 ? -25.893 0.880 19.691 1.00 96.81 96 ALA A O 1
ATOM 764 N N . LEU A 1 97 ? -23.786 0.102 19.818 1.00 97.12 97 LEU A N 1
ATOM 765 C CA . LEU A 1 97 ? -23.886 -0.393 21.189 1.00 97.12 97 LEU A CA 1
ATOM 766 C C . LEU A 1 97 ? -24.150 0.747 22.182 1.00 97.12 97 LEU A C 1
ATOM 768 O O . LEU A 1 97 ? -25.030 0.622 23.031 1.00 97.12 97 LEU A O 1
ATOM 772 N N . GLY A 1 98 ? -23.449 1.875 22.037 1.00 95.81 98 GLY A N 1
ATOM 773 C CA . GLY A 1 98 ? -23.669 3.067 22.856 1.00 95.81 98 GLY A CA 1
ATOM 774 C C . GLY A 1 98 ? -25.096 3.602 22.728 1.00 95.81 98 GLY A C 1
ATOM 775 O O . GLY A 1 98 ? -25.744 3.880 23.736 1.00 95.81 98 GLY A O 1
ATOM 776 N N . ARG A 1 99 ? -25.634 3.661 21.502 1.00 94.75 99 ARG A N 1
ATOM 777 C CA . ARG A 1 99 ? -27.031 4.062 21.260 1.00 94.75 99 ARG A CA 1
ATOM 778 C C . ARG A 1 99 ? -28.041 3.114 21.910 1.00 94.75 99 ARG A C 1
ATOM 780 O O . ARG A 1 99 ? -29.015 3.584 22.490 1.00 94.75 99 ARG A O 1
ATOM 787 N N . LEU A 1 100 ? -27.808 1.802 21.847 1.00 94.69 100 LEU A N 1
ATOM 788 C CA . LEU A 1 100 ? -28.678 0.811 22.490 1.00 94.69 100 LEU A CA 1
ATOM 789 C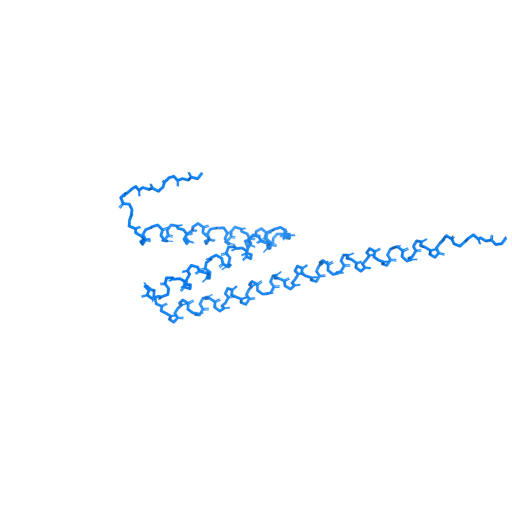 C . LEU A 1 100 ? -28.644 0.933 24.019 1.00 94.69 100 LEU A C 1
ATOM 791 O O . LEU A 1 100 ? -29.698 0.962 24.648 1.00 94.69 100 LEU A O 1
ATOM 795 N N . SER A 1 101 ? -27.451 1.075 24.602 1.00 93.62 101 SER A N 1
ATOM 796 C CA . SER A 1 101 ? -27.280 1.229 26.051 1.00 93.62 101 SER A CA 1
ATOM 797 C C . SER A 1 101 ? -27.901 2.524 26.587 1.00 93.62 101 SER A C 1
ATOM 799 O O . SER A 1 101 ? -28.431 2.539 27.698 1.00 93.62 101 SER A O 1
ATOM 801 N N . ALA A 1 102 ? -27.855 3.612 25.812 1.00 88.06 102 ALA A N 1
ATOM 802 C CA . ALA A 1 102 ? -28.504 4.872 26.167 1.00 88.06 102 ALA A CA 1
ATOM 803 C C . ALA A 1 102 ? -30.037 4.786 26.040 1.00 88.06 102 ALA A C 1
ATOM 805 O O . ALA A 1 102 ? -30.756 5.311 26.886 1.00 88.06 102 ALA A O 1
ATOM 806 N N . GLY A 1 103 ? -30.544 4.076 25.026 1.00 77.81 103 GLY A N 1
ATOM 807 C CA . GLY A 1 103 ? -31.980 3.852 24.834 1.00 77.81 103 GLY A CA 1
ATOM 808 C C . GLY A 1 103 ? -32.629 3.038 25.958 1.00 77.81 103 GLY A C 1
ATOM 809 O O . GLY A 1 103 ? -33.753 3.334 26.352 1.00 77.81 103 GLY A O 1
ATOM 810 N N . THR A 1 104 ? -31.913 2.069 26.541 1.00 61.44 104 THR A N 1
ATOM 811 C CA . THR A 1 104 ? -32.402 1.287 27.693 1.00 61.44 104 THR A CA 1
ATOM 812 C C . THR A 1 104 ? -32.472 2.080 29.000 1.00 61.44 104 THR A C 1
ATOM 814 O O . THR A 1 104 ? -33.266 1.733 29.868 1.00 61.44 104 THR A O 1
ATOM 817 N N . ALA A 1 105 ? -31.691 3.156 29.147 1.00 59.09 105 ALA A N 1
ATOM 818 C CA . ALA A 1 105 ? -31.732 4.027 30.326 1.00 59.09 105 ALA A CA 1
ATOM 819 C C . ALA A 1 105 ? -32.911 5.023 30.308 1.00 59.09 105 ALA A C 1
ATOM 821 O O . ALA A 1 105 ? -33.196 5.651 31.323 1.00 59.09 105 ALA A O 1
ATOM 822 N N . SER A 1 106 ? -33.604 5.164 29.170 1.00 55.81 106 SER A N 1
ATOM 823 C CA . SER A 1 106 ? -34.688 6.134 28.962 1.00 55.81 106 SER A CA 1
ATOM 824 C C . SER A 1 106 ? -36.096 5.524 29.051 1.00 55.81 106 SER A C 1
ATOM 826 O O . SER A 1 106 ? -37.044 6.122 28.542 1.00 55.81 106 SER A O 1
ATOM 828 N N . LEU A 1 107 ? -36.272 4.355 29.676 1.00 54.62 107 LEU A N 1
ATOM 829 C CA . LEU A 1 107 ? -37.612 3.883 30.041 1.00 54.62 107 LEU A CA 1
ATOM 830 C C . LEU A 1 107 ? -38.176 4.821 31.125 1.00 54.62 107 LEU A C 1
ATOM 832 O O . LEU A 1 107 ? -37.621 4.846 32.226 1.00 54.62 107 LEU A O 1
ATOM 836 N N . PRO A 1 108 ? -39.243 5.602 30.859 1.00 52.69 108 PRO A N 1
ATOM 837 C CA . PRO A 1 108 ? -39.914 6.350 31.911 1.00 52.69 108 PRO A CA 1
ATOM 838 C C . PRO A 1 108 ? -40.503 5.328 32.884 1.00 52.69 108 PRO A C 1
ATOM 840 O O . PRO A 1 108 ? -41.217 4.415 32.462 1.00 52.69 108 PRO A O 1
ATOM 843 N N . GLY A 1 109 ? -40.159 5.446 34.166 1.00 63.59 109 GLY A N 1
ATOM 844 C CA . GLY A 1 109 ? -40.809 4.662 35.213 1.00 63.59 109 GLY A CA 1
ATOM 845 C C . GLY A 1 109 ? -42.314 4.971 35.265 1.00 63.59 109 GLY A C 1
ATOM 846 O O . GLY A 1 109 ? -42.695 6.087 34.899 1.00 63.59 109 GLY A O 1
ATOM 847 N N . PRO A 1 110 ? -43.158 3.998 35.663 1.00 53.03 110 PRO A N 1
ATOM 848 C CA . PRO A 1 110 ? -44.578 4.243 35.910 1.00 53.03 110 PRO A CA 1
ATOM 849 C C . PRO A 1 110 ? -44.805 5.261 37.033 1.00 53.03 110 PRO A C 1
ATOM 851 O O . PRO A 1 110 ? -43.956 5.334 37.954 1.00 53.03 110 PRO A O 1
#

Secondary structure (DSSP, 8-state):
-PPPPTT--HHHHHHHHHHHHHHHHHHHHHHHHTT-HHHHHHHHHHHHHHHHHHHHTGGGS-HHHHHHHHHHHHHHHHHHHHHHHHHHHHHHHHHHHHHHHHHHTT----